Protein AF-A0A1Y3ARY7-F1 (afdb_monomer_lite)

Radius of gyration: 21.36 Å; chains: 1; bounding box: 44×40×54 Å

Secondary structure (DSSP, 8-state):
-B---S-EEEEEE--SSS-EEEEEETTEE-B-TTSPBPEES-HHHHHHHHHHHHT--SB--GGG-HHHHHHHHHHH-TT---HHHHHHHHHHHHTT-GGGB---SSHHHHHHHHHHHHHHHHHHHHHHT-----B-SSSPP---HHHHHHHHHHHHTS-HHHHHHH-

Foldseek 3Di:
DFDPADAKDWDWDPPDVAIKIFIDGHHHTDAAPVGHGQIDRDDVLSVVQRVQSNPDDGDDDVVSRVSSVLSSCLVVVPVPDDLLNLLVVVLVCLLVPPLQEAAPPPVVRRVVSCVPSVVVQVVLCVVLVAHRHRDPDPDRDDGDVVSSVSSSVVSVVDDSSVSSVVD

Structure (mmCIF, N/CA/C/O backbone):
data_AF-A0A1Y3ARY7-F1
#
_entry.id   AF-A0A1Y3ARY7-F1
#
loop_
_atom_site.group_PDB
_atom_site.id
_atom_site.type_symbol
_atom_site.label_atom_id
_atom_site.label_alt_id
_atom_site.label_comp_id
_atom_site.label_asym_id
_atom_site.label_entity_id
_atom_site.label_seq_id
_atom_site.pdbx_PDB_ins_code
_atom_site.Cartn_x
_atom_site.Cartn_y
_atom_site.Cartn_z
_atom_site.occupancy
_atom_site.B_iso_or_equiv
_atom_site.auth_seq_id
_atom_site.auth_comp_id
_atom_site.auth_asym_id
_atom_site.auth_atom_id
_atom_site.pdbx_PDB_model_num
ATOM 1 N N . ILE A 1 1 ? -9.805 -14.330 18.937 1.00 86.44 1 ILE A N 1
ATOM 2 C CA . ILE A 1 1 ? -10.349 -13.718 20.185 1.00 86.44 1 ILE A CA 1
ATOM 3 C C . ILE A 1 1 ? -11.870 -13.652 20.054 1.00 86.44 1 ILE A C 1
ATOM 5 O O . ILE A 1 1 ? -12.322 -13.460 18.935 1.00 86.44 1 ILE A O 1
ATOM 9 N N . LYS A 1 2 ? -12.670 -13.865 21.110 1.00 92.88 2 LYS A N 1
ATOM 10 C CA . LYS A 1 2 ? -14.142 -13.724 21.013 1.00 92.88 2 LYS A CA 1
ATOM 11 C C . LYS A 1 2 ? -14.514 -12.245 20.812 1.00 92.88 2 LYS A C 1
ATOM 13 O O . LYS A 1 2 ? -13.881 -11.399 21.442 1.00 92.88 2 LYS A O 1
ATOM 18 N N . ARG A 1 3 ? -15.501 -11.923 19.963 1.00 92.94 3 ARG A N 1
ATOM 19 C CA . ARG A 1 3 ? -16.000 -10.538 19.830 1.00 92.94 3 ARG A CA 1
ATOM 20 C C . ARG A 1 3 ? -16.492 -10.063 21.200 1.00 92.94 3 ARG A C 1
ATOM 22 O O . ARG A 1 3 ? -17.288 -10.740 21.849 1.00 92.94 3 ARG A O 1
ATOM 29 N N . PHE A 1 4 ? -15.956 -8.934 21.653 1.00 93.31 4 PHE A N 1
ATOM 30 C CA . PHE A 1 4 ? -16.192 -8.377 22.992 1.00 93.31 4 PHE A CA 1
ATOM 31 C C . PHE A 1 4 ? -16.907 -7.019 22.960 1.00 93.31 4 PHE A C 1
ATOM 33 O O . PHE A 1 4 ? -17.086 -6.409 24.010 1.00 93.31 4 PHE A O 1
ATOM 40 N N . TYR A 1 5 ? -17.290 -6.552 21.771 1.00 93.94 5 TYR A N 1
ATOM 41 C CA . TYR A 1 5 ? -17.944 -5.269 21.533 1.00 93.94 5 TYR A CA 1
ATOM 42 C C . TYR A 1 5 ? -19.241 -5.456 20.744 1.00 93.94 5 TYR A C 1
ATOM 44 O O . TYR A 1 5 ? -19.367 -6.415 19.974 1.00 93.94 5 TYR A O 1
ATOM 52 N N . LYS A 1 6 ? -20.192 -4.533 20.912 1.00 91.69 6 LYS A N 1
ATOM 53 C CA . LYS A 1 6 ? -21.436 -4.509 20.127 1.00 91.69 6 LYS A CA 1
ATOM 54 C C . LYS A 1 6 ? -21.359 -3.493 18.998 1.00 91.69 6 LYS A C 1
ATOM 56 O O . LYS A 1 6 ? -21.529 -3.880 17.850 1.00 91.69 6 LYS A O 1
ATOM 61 N N . ASN A 1 7 ? -21.041 -2.247 19.323 1.00 93.31 7 ASN A N 1
ATOM 62 C CA . ASN A 1 7 ? -21.039 -1.127 18.392 1.00 93.31 7 ASN A CA 1
ATOM 63 C C . ASN A 1 7 ? -19.613 -0.714 18.025 1.00 93.31 7 ASN A C 1
ATOM 65 O O . ASN A 1 7 ? -18.708 -0.756 18.862 1.00 93.31 7 ASN A O 1
ATOM 69 N N . VAL A 1 8 ? -19.437 -0.259 16.788 1.00 96.12 8 VAL A N 1
ATOM 70 C CA . VAL A 1 8 ? -18.185 0.300 16.277 1.00 96.12 8 VAL A CA 1
ATOM 71 C C . VAL A 1 8 ? -18.498 1.676 15.703 1.00 96.12 8 VAL A C 1
ATOM 73 O O . VAL A 1 8 ? -19.380 1.797 14.861 1.00 96.12 8 VAL A O 1
ATOM 76 N N . ASN A 1 9 ? -17.815 2.713 16.180 1.00 94.50 9 ASN A N 1
ATOM 77 C CA . ASN A 1 9 ? -18.065 4.100 15.788 1.00 94.50 9 ASN A CA 1
ATOM 78 C C . ASN A 1 9 ? -16.762 4.828 15.455 1.00 94.50 9 ASN A C 1
ATOM 80 O O . ASN A 1 9 ? -15.682 4.415 15.882 1.00 94.50 9 ASN A O 1
ATOM 84 N N . ILE A 1 10 ? -16.891 5.946 14.744 1.00 95.31 10 ILE A N 1
ATOM 85 C CA . ILE A 1 10 ? -15.798 6.872 14.444 1.00 95.31 10 ILE A CA 1
ATOM 86 C C . ILE A 1 10 ? -15.967 8.108 15.318 1.00 95.31 10 ILE A C 1
ATOM 88 O O . ILE A 1 10 ? -17.073 8.631 15.451 1.00 95.31 10 ILE A O 1
ATOM 92 N N . VAL A 1 11 ? -14.870 8.595 15.886 1.00 94.12 11 VAL A N 1
ATOM 93 C CA . VAL A 1 11 ? -14.813 9.922 16.497 1.00 94.12 11 VAL A CA 1
ATOM 94 C C . VAL A 1 11 ? -13.754 10.741 15.78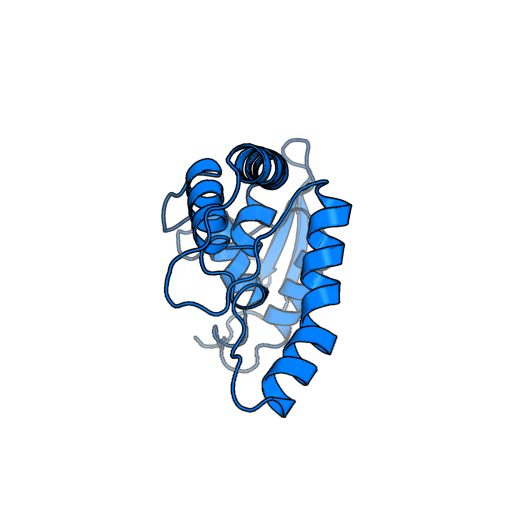8 1.00 94.12 11 VAL A C 1
ATOM 96 O O . VAL A 1 11 ? -12.593 10.343 15.716 1.00 94.12 11 VAL A O 1
ATOM 99 N N . LYS A 1 12 ? -14.172 11.892 15.262 1.00 92.12 12 LYS A N 1
ATOM 100 C CA . LYS A 1 12 ? -13.269 12.895 14.709 1.00 92.12 12 LYS A CA 1
ATOM 101 C C . LYS A 1 12 ? -12.700 13.730 15.855 1.00 92.12 12 LYS A C 1
ATOM 103 O O . LYS A 1 12 ? -13.459 14.330 16.612 1.00 92.12 12 LYS A O 1
ATOM 108 N N . ASN A 1 13 ? -11.380 13.766 15.960 1.00 86.62 13 ASN A N 1
ATOM 109 C CA . ASN A 1 13 ? -10.628 14.650 16.835 1.00 86.62 13 ASN A CA 1
ATOM 110 C C . ASN A 1 13 ? -9.802 15.595 15.964 1.00 86.62 13 ASN A C 1
ATOM 112 O O . ASN A 1 13 ? -8.960 15.157 15.184 1.00 86.62 13 ASN A O 1
ATOM 116 N N . ASP A 1 14 ? -10.022 16.892 16.139 1.00 76.62 14 ASP A N 1
ATOM 117 C CA . ASP A 1 14 ? -9.273 17.950 15.455 1.00 76.62 14 ASP A CA 1
ATOM 118 C C . ASP A 1 14 ? -8.091 18.411 16.329 1.00 76.62 14 ASP A C 1
ATOM 120 O O . ASP A 1 14 ? -7.910 19.597 16.596 1.00 76.62 14 ASP A O 1
ATOM 124 N N . CYS A 1 15 ? -7.320 17.453 16.853 1.00 60.03 15 CYS A N 1
ATOM 125 C CA . CYS A 1 15 ? -6.097 17.736 17.604 1.00 60.03 15 CYS A CA 1
ATOM 126 C C . CYS A 1 15 ? -4.896 17.695 16.651 1.00 60.03 15 CYS A C 1
ATOM 128 O O . CYS A 1 15 ? -4.672 16.663 16.021 1.00 60.03 15 CYS A O 1
ATOM 130 N N . ASP A 1 16 ? -4.105 18.772 16.641 1.00 58.62 16 ASP A N 1
ATOM 131 C CA . ASP A 1 16 ? -2.843 18.938 15.900 1.00 58.62 16 ASP A CA 1
ATOM 132 C C . ASP A 1 16 ? -2.995 19.151 14.379 1.00 58.62 16 ASP A C 1
ATOM 134 O O . ASP A 1 16 ? -2.647 18.245 13.635 1.00 58.62 16 ASP A O 1
ATOM 138 N N . ASP A 1 17 ? -3.479 20.322 13.924 1.00 68.12 17 ASP A N 1
ATOM 139 C CA . ASP A 1 17 ? -3.512 20.849 12.526 1.00 68.12 17 ASP A CA 1
ATOM 140 C C . ASP A 1 17 ? -4.051 19.933 11.390 1.00 68.12 17 ASP A C 1
ATOM 142 O O . ASP A 1 17 ? -4.316 20.395 10.280 1.00 68.12 17 ASP A O 1
ATOM 146 N N . GLU A 1 18 ? -4.300 18.656 11.662 1.00 77.94 18 GLU A N 1
ATOM 147 C CA . GLU A 1 18 ? -4.732 17.599 10.764 1.00 77.94 18 GLU A CA 1
ATOM 148 C C . GLU A 1 18 ? -5.881 16.812 11.416 1.00 77.94 18 GLU A C 1
ATOM 150 O O . GLU A 1 18 ? -5.837 16.498 12.611 1.00 77.94 18 GLU A O 1
ATOM 155 N N . PRO A 1 19 ? -6.917 16.434 10.650 1.00 84.69 19 PRO A N 1
ATOM 156 C CA . PRO A 1 19 ? -8.029 15.665 11.188 1.00 84.69 19 PRO A CA 1
ATOM 157 C C . PRO A 1 19 ? -7.578 14.248 11.566 1.00 84.69 19 PRO A C 1
ATOM 159 O O . PRO A 1 19 ? -6.985 13.529 10.758 1.00 84.69 19 PRO A O 1
ATOM 162 N N . ARG A 1 20 ? -7.920 13.804 12.780 1.00 90.94 20 ARG A N 1
ATOM 163 C CA . ARG A 1 20 ? -7.717 12.419 13.226 1.00 90.94 20 ARG A CA 1
ATOM 164 C C . ARG A 1 20 ? -9.054 11.732 13.456 1.00 90.94 20 ARG A C 1
ATOM 166 O O . ARG A 1 20 ? -9.889 12.208 14.217 1.00 90.94 20 ARG A O 1
ATOM 173 N N . PHE A 1 21 ? -9.238 10.574 12.840 1.00 94.31 21 PHE A N 1
ATOM 174 C CA . PHE A 1 21 ? -10.415 9.731 13.014 1.00 94.31 21 PHE A CA 1
ATOM 175 C C . PHE A 1 21 ? -10.038 8.518 13.853 1.00 94.31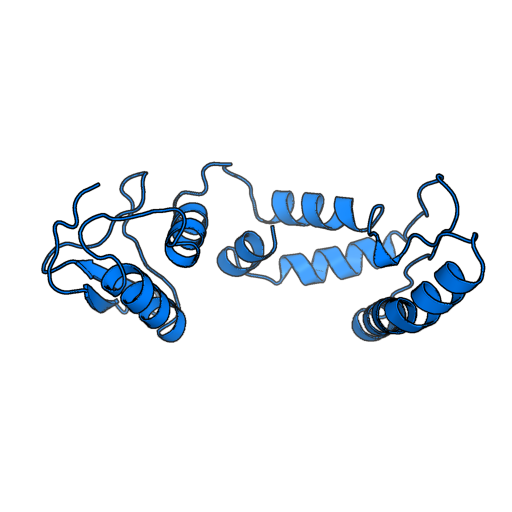 21 PHE A C 1
ATOM 177 O O . PHE A 1 21 ? -9.284 7.651 13.411 1.00 94.31 21 PHE A O 1
ATOM 184 N N . GLU A 1 22 ? -10.542 8.467 15.079 1.00 95.00 22 GLU A N 1
ATOM 185 C CA . GLU A 1 22 ? -10.328 7.361 16.006 1.00 95.00 22 GLU A CA 1
ATOM 186 C C . GLU A 1 22 ? -11.482 6.363 15.937 1.00 95.00 22 GLU A C 1
ATOM 188 O O . GLU A 1 22 ? -12.648 6.744 15.802 1.00 95.00 22 GLU A O 1
ATOM 193 N N . ILE A 1 23 ? -11.163 5.077 16.088 1.00 95.69 23 ILE A N 1
ATOM 194 C CA . ILE A 1 23 ? -12.165 4.008 16.122 1.00 95.69 23 ILE A CA 1
ATOM 195 C C . ILE A 1 23 ? -12.518 3.688 17.573 1.00 95.69 23 ILE A C 1
ATOM 197 O O . ILE A 1 23 ? -11.642 3.431 18.404 1.00 95.69 23 ILE A O 1
ATOM 201 N N . ILE A 1 24 ? -13.813 3.676 17.884 1.00 96.06 24 ILE A N 1
ATOM 202 C CA . ILE A 1 24 ? -14.342 3.354 19.209 1.00 96.06 24 ILE A CA 1
ATOM 203 C C . ILE A 1 24 ? -15.143 2.059 19.141 1.00 96.06 24 ILE A C 1
ATOM 205 O O . ILE A 1 24 ? -16.119 1.955 18.401 1.00 96.06 24 ILE A O 1
ATOM 209 N N . LEU A 1 25 ? -14.756 1.095 19.974 1.00 95.56 25 LEU A N 1
ATOM 210 C CA . LEU A 1 25 ? -15.498 -0.136 20.225 1.00 95.56 25 LEU A CA 1
ATOM 211 C C . LEU A 1 25 ? -16.337 0.055 21.492 1.00 95.56 25 LEU A C 1
ATOM 213 O O . LEU A 1 25 ? -15.800 0.155 22.600 1.00 95.56 25 LEU A O 1
ATOM 217 N N . ASP A 1 26 ? -17.655 0.142 21.328 1.00 93.56 26 ASP A N 1
ATOM 218 C CA . ASP A 1 26 ? -18.631 0.576 22.333 1.00 93.56 26 ASP A CA 1
ATOM 219 C C . ASP A 1 26 ? -18.285 1.933 22.969 1.00 93.56 26 ASP A C 1
ATOM 221 O O . ASP A 1 26 ? -18.745 2.977 22.517 1.00 93.56 26 ASP A O 1
ATOM 225 N N . LYS A 1 27 ? -17.479 1.922 24.036 1.00 90.12 27 LYS A N 1
ATOM 226 C CA . LYS A 1 27 ? -17.032 3.113 24.781 1.00 90.12 27 LYS A CA 1
ATOM 227 C C . LYS A 1 27 ? -15.510 3.180 24.935 1.00 90.12 27 LYS A C 1
ATOM 229 O O . LYS A 1 27 ? -15.004 4.000 25.696 1.00 90.12 27 LYS A O 1
ATOM 234 N N . ARG A 1 28 ? -14.768 2.279 24.284 1.00 93.12 28 ARG A N 1
ATOM 235 C CA . ARG A 1 28 ? -13.313 2.150 24.420 1.00 93.12 28 ARG A CA 1
ATOM 236 C C . ARG A 1 28 ? -12.634 2.486 23.101 1.00 93.12 28 ARG A C 1
ATOM 238 O O . ARG A 1 28 ? -13.004 1.941 22.066 1.00 93.12 28 ARG A O 1
ATOM 245 N N . LYS A 1 29 ? -11.613 3.343 23.158 1.00 94.44 29 LYS A N 1
ATOM 246 C CA . LYS A 1 29 ? -10.741 3.614 22.010 1.00 94.44 29 LYS A CA 1
ATOM 247 C C . LYS A 1 29 ? -10.032 2.327 21.593 1.00 94.44 29 LYS A C 1
ATOM 249 O O . LYS A 1 29 ? -9.489 1.621 22.450 1.00 94.44 29 LYS A O 1
ATOM 254 N N . LEU A 1 30 ? -10.039 2.038 20.297 1.00 95.19 30 LEU A N 1
ATOM 255 C CA . LEU A 1 30 ? -9.235 0.971 19.729 1.00 95.19 30 LEU A CA 1
ATOM 256 C C . LEU A 1 30 ? -7.751 1.314 19.908 1.00 95.19 30 LEU A C 1
ATOM 258 O O . LEU A 1 30 ? -7.337 2.470 19.786 1.00 95.19 30 LEU A O 1
ATOM 262 N N . LYS A 1 31 ? -6.957 0.296 20.230 1.00 95.62 31 LYS A N 1
ATOM 263 C CA . LYS A 1 31 ? -5.514 0.421 20.400 1.00 95.62 31 LYS A CA 1
ATOM 264 C C . LYS A 1 31 ? -4.786 -0.534 19.476 1.00 95.62 31 LYS A C 1
ATOM 266 O O . LYS A 1 31 ? -5.287 -1.620 19.183 1.00 95.62 31 LYS A O 1
ATOM 271 N N . THR A 1 32 ? -3.597 -0.126 19.070 1.00 95.31 32 THR A N 1
ATOM 272 C CA . THR A 1 32 ? -2.661 -0.973 18.338 1.00 95.31 32 THR A CA 1
ATOM 273 C C . THR A 1 32 ? -2.050 -2.039 19.262 1.00 95.31 32 THR A C 1
ATOM 275 O O . THR A 1 32 ? -2.154 -1.922 20.490 1.00 95.31 32 THR A O 1
ATOM 278 N N . PRO A 1 33 ? -1.382 -3.076 18.722 1.00 93.31 33 PRO A N 1
ATOM 279 C CA . PRO A 1 33 ? -0.674 -4.072 19.526 1.00 93.31 33 PRO A CA 1
ATOM 280 C C . PRO A 1 33 ? 0.351 -3.493 20.515 1.00 93.31 33 PRO A C 1
ATOM 282 O O . PRO A 1 33 ? 0.480 -4.030 21.614 1.00 93.31 33 PRO A O 1
ATOM 285 N N . LYS A 1 34 ? 1.041 -2.387 20.185 1.00 94.00 34 LYS A N 1
ATOM 286 C CA . LYS A 1 34 ? 1.939 -1.686 21.130 1.00 94.00 34 LYS A CA 1
ATOM 287 C C . LYS A 1 34 ? 1.215 -0.765 22.123 1.00 94.00 34 LYS A C 1
ATOM 289 O O . LYS A 1 34 ? 1.859 -0.147 22.965 1.00 94.00 34 LYS A O 1
ATOM 294 N N . GLY A 1 35 ? -0.112 -0.676 22.059 1.00 93.50 35 GLY A N 1
ATOM 295 C CA . GLY A 1 35 ? -0.930 0.104 22.988 1.00 93.50 35 GLY A CA 1
ATOM 296 C C . GLY A 1 35 ? -1.130 1.571 22.602 1.00 93.50 35 GLY A C 1
ATOM 297 O O . GLY A 1 35 ? -1.716 2.316 23.397 1.00 93.50 35 GLY A O 1
ATOM 298 N N . ASN A 1 36 ? -0.699 1.973 21.403 1.00 94.38 36 ASN A N 1
ATOM 299 C CA . ASN A 1 36 ? -0.944 3.308 20.860 1.00 94.38 36 ASN A CA 1
ATOM 300 C C . ASN A 1 36 ? -2.424 3.477 20.496 1.00 94.38 36 ASN A C 1
ATOM 302 O O . ASN A 1 36 ? -3.137 2.497 20.269 1.00 94.38 36 ASN A O 1
ATOM 306 N N . ILE A 1 37 ? -2.901 4.721 20.447 1.00 94.25 37 ILE A N 1
ATOM 307 C CA . ILE A 1 37 ? -4.264 5.016 19.991 1.00 94.25 37 ILE A CA 1
ATOM 308 C C . ILE A 1 37 ? -4.350 4.702 18.497 1.00 94.25 37 ILE A C 1
ATOM 310 O O . ILE A 1 37 ? -3.511 5.154 17.722 1.00 94.25 37 ILE A O 1
ATOM 314 N N . PHE A 1 38 ? -5.361 3.930 18.100 1.00 95.56 38 PHE A N 1
ATOM 315 C CA . PHE A 1 38 ? -5.624 3.639 16.698 1.00 95.56 38 PHE A CA 1
ATOM 316 C C . PHE A 1 38 ? -6.390 4.804 16.062 1.00 95.56 38 PHE A C 1
ATOM 318 O O . PHE A 1 38 ? -7.523 5.096 16.458 1.00 95.56 38 PHE A O 1
ATOM 325 N N . PHE A 1 39 ? -5.787 5.448 15.064 1.00 94.25 39 PHE A N 1
ATOM 326 C CA . PHE A 1 39 ? -6.393 6.549 14.319 1.00 94.25 39 PHE A CA 1
ATOM 327 C C . PHE A 1 39 ? -6.025 6.481 12.836 1.00 94.25 39 PHE A C 1
ATOM 329 O O . PHE A 1 39 ? -5.078 5.795 12.464 1.00 94.25 39 PHE A O 1
ATOM 336 N N . VAL A 1 40 ? -6.753 7.212 11.997 1.00 93.62 40 VAL A N 1
ATOM 337 C CA . VAL A 1 40 ? -6.409 7.456 10.589 1.00 93.62 40 VAL A CA 1
ATOM 338 C C . VAL A 1 40 ? -6.661 8.920 10.226 1.00 93.62 40 VAL A C 1
ATOM 340 O O . VAL A 1 40 ? -7.409 9.608 10.916 1.00 93.62 40 VAL A O 1
ATOM 343 N N . GLN A 1 41 ? -6.039 9.405 9.149 1.00 89.94 41 GLN A N 1
ATOM 344 C CA . GLN A 1 41 ? -6.132 10.810 8.712 1.00 89.94 41 GLN A CA 1
ATOM 345 C C . GLN A 1 41 ? -7.322 11.102 7.781 1.00 89.94 41 GLN A C 1
ATOM 347 O O . GLN A 1 41 ? -7.573 12.256 7.446 1.00 89.94 41 GLN A O 1
ATOM 352 N N . ASN A 1 42 ? -8.059 10.079 7.330 1.00 89.12 42 ASN A N 1
ATOM 353 C CA . ASN A 1 42 ? -9.201 10.274 6.438 1.00 89.12 42 ASN A CA 1
ATOM 354 C C . ASN A 1 42 ? -10.449 9.508 6.917 1.00 89.12 42 ASN A C 1
ATOM 356 O O . ASN A 1 42 ? -10.366 8.410 7.474 1.00 89.12 42 ASN A O 1
ATOM 360 N N . GLU A 1 43 ? -11.614 10.105 6.684 1.00 92.44 43 GLU A N 1
ATOM 361 C CA . GLU A 1 43 ? -12.911 9.544 7.067 1.00 92.44 43 GLU A CA 1
ATOM 362 C C . GLU A 1 43 ? -13.306 8.289 6.262 1.00 92.44 43 GLU A C 1
ATOM 364 O O . GLU A 1 43 ? -13.810 7.336 6.868 1.00 92.44 43 GLU A O 1
ATOM 369 N N . PRO A 1 44 ? -13.065 8.204 4.933 1.00 94.06 44 PRO A N 1
ATOM 370 C CA . PRO A 1 44 ? -13.410 7.002 4.169 1.00 94.06 44 PRO A CA 1
ATOM 371 C C . PRO A 1 44 ? -12.698 5.733 4.661 1.00 94.06 44 PRO A C 1
ATOM 373 O O . PRO A 1 44 ? -13.317 4.682 4.802 1.00 94.06 44 PRO A O 1
ATOM 376 N N . LEU A 1 45 ? -11.408 5.823 4.981 1.00 93.19 45 LEU A N 1
ATOM 377 C CA . LEU A 1 45 ? -10.596 4.745 5.544 1.00 93.19 45 LEU A CA 1
ATOM 378 C C . LEU A 1 45 ? -11.085 4.378 6.938 1.00 93.19 45 LEU A C 1
ATOM 380 O O . LEU A 1 45 ? -11.212 3.191 7.229 1.00 93.19 45 LEU A O 1
ATOM 384 N N . ALA A 1 46 ? -11.422 5.367 7.772 1.00 95.19 46 ALA A N 1
ATOM 385 C CA . ALA A 1 46 ? -12.033 5.103 9.072 1.00 95.19 46 ALA A CA 1
ATOM 386 C C . ALA A 1 46 ? -13.342 4.315 8.913 1.00 95.19 46 ALA A C 1
ATOM 388 O O . ALA A 1 46 ? -13.549 3.327 9.611 1.00 95.19 46 ALA A O 1
ATOM 389 N N . SER A 1 47 ? -14.178 4.688 7.942 1.00 95.44 47 SER A N 1
ATOM 390 C CA . SER A 1 47 ? -15.443 4.007 7.635 1.00 95.44 47 SER A CA 1
ATOM 391 C C . SER A 1 47 ? -15.236 2.573 7.152 1.00 95.44 47 SER A C 1
ATOM 393 O O . SER A 1 47 ? -15.932 1.664 7.605 1.00 95.44 47 SER A O 1
ATOM 395 N N . MET A 1 48 ? -14.240 2.337 6.295 1.00 95.88 48 MET A N 1
ATOM 396 C CA . MET A 1 48 ? -13.879 0.983 5.868 1.00 95.88 48 MET A CA 1
ATOM 397 C C . MET A 1 48 ? -13.375 0.130 7.037 1.00 95.88 48 MET A C 1
ATOM 399 O O . MET A 1 48 ? -13.741 -1.038 7.146 1.00 95.88 48 MET A O 1
ATOM 403 N N . ILE A 1 49 ? -12.591 0.710 7.949 1.00 96.31 49 ILE A N 1
ATOM 404 C CA . ILE A 1 49 ? -12.127 0.015 9.156 1.00 96.31 49 ILE A CA 1
ATOM 405 C C . ILE A 1 49 ? -13.305 -0.283 10.089 1.00 96.31 49 ILE A C 1
ATOM 407 O O . ILE A 1 49 ? -13.399 -1.389 10.611 1.00 96.31 49 ILE A O 1
ATOM 411 N N . VAL A 1 50 ? -14.250 0.644 10.267 1.00 96.31 50 VAL A N 1
ATOM 412 C CA . VAL A 1 50 ? -15.480 0.368 11.026 1.00 96.31 50 VAL A CA 1
ATOM 413 C C . VAL A 1 50 ? -16.235 -0.817 10.437 1.00 96.31 50 VAL A C 1
ATOM 415 O O . VAL A 1 50 ? -16.600 -1.720 11.187 1.00 96.31 50 VAL A O 1
ATOM 418 N N . ALA A 1 51 ? -16.414 -0.859 9.115 1.00 95.50 51 ALA A N 1
ATOM 419 C CA . ALA A 1 51 ? -17.068 -1.980 8.445 1.00 95.50 51 ALA A CA 1
ATOM 420 C C . ALA A 1 51 ? -16.300 -3.301 8.646 1.00 95.50 51 ALA A C 1
ATOM 422 O O . ALA A 1 51 ? -16.900 -4.346 8.898 1.00 95.50 51 ALA A O 1
ATOM 423 N N . GLU A 1 52 ? -14.967 -3.257 8.598 1.00 96.00 52 GLU A N 1
ATOM 424 C CA . GLU A 1 52 ? -14.096 -4.408 8.842 1.00 96.00 52 GLU A CA 1
ATOM 425 C C . GLU A 1 52 ? -14.268 -4.969 10.266 1.00 96.00 52 GLU A C 1
ATOM 427 O O . GLU A 1 52 ? -14.404 -6.185 10.443 1.00 96.00 52 GLU A O 1
ATOM 432 N N . TRP A 1 53 ? -14.339 -4.097 11.276 1.00 95.81 53 TRP A N 1
ATOM 433 C CA . TRP A 1 53 ? -14.619 -4.482 12.662 1.00 95.81 53 TRP A CA 1
ATOM 434 C C . TRP A 1 53 ? -16.065 -4.957 12.852 1.00 95.81 53 TRP A C 1
ATOM 436 O O . TRP A 1 53 ? -16.290 -5.963 13.522 1.00 95.81 53 TRP A O 1
ATOM 446 N N . ASP A 1 54 ? -17.053 -4.306 12.242 1.00 94.75 54 ASP A N 1
ATOM 447 C CA . ASP A 1 54 ? -18.451 -4.716 12.398 1.00 94.75 54 ASP A CA 1
ATOM 448 C C . ASP A 1 54 ? -18.758 -6.065 11.723 1.00 94.75 54 ASP A C 1
ATOM 450 O O . ASP A 1 54 ? -19.558 -6.854 12.231 1.00 94.75 54 ASP A O 1
ATOM 454 N N . SER A 1 55 ? -18.033 -6.395 10.647 1.00 95.00 55 SER A N 1
ATOM 455 C CA . SER A 1 55 ? -18.142 -7.681 9.945 1.00 95.00 55 SER A CA 1
ATOM 456 C C . SER A 1 55 ? -17.712 -8.900 10.780 1.00 95.00 55 SER A C 1
ATOM 458 O O . SER A 1 55 ? -18.055 -10.040 10.444 1.00 95.00 55 SER A O 1
ATOM 460 N N . GLN A 1 56 ? -16.978 -8.694 11.882 1.00 94.12 56 GLN A N 1
ATOM 461 C CA . GLN A 1 56 ? -16.522 -9.779 12.750 1.00 94.12 56 GLN A CA 1
ATOM 462 C C . GLN A 1 56 ? -17.709 -10.381 13.505 1.00 94.12 56 GLN A C 1
ATOM 464 O O . GLN A 1 56 ? -18.400 -9.684 14.233 1.00 94.12 56 GLN A O 1
ATOM 469 N N . LYS A 1 57 ? -17.954 -11.688 13.390 1.00 91.38 57 LYS A N 1
ATOM 470 C CA . LYS A 1 57 ? -19.099 -12.340 14.056 1.00 91.38 57 LYS A CA 1
ATOM 471 C C . LYS A 1 57 ? -18.741 -12.767 15.484 1.00 91.38 57 LYS A C 1
ATOM 473 O O . LYS A 1 57 ? -18.454 -11.937 16.340 1.00 91.38 57 LYS A O 1
ATOM 478 N N . ASP A 1 58 ? -18.701 -14.069 15.755 1.00 90.88 58 ASP A N 1
ATOM 479 C CA . ASP A 1 58 ? -18.436 -14.597 17.100 1.00 90.88 58 ASP A CA 1
ATOM 480 C C . ASP A 1 58 ? -16.985 -14.405 17.548 1.00 90.88 58 ASP A C 1
ATOM 482 O O . ASP A 1 58 ? -16.677 -14.320 18.743 1.00 90.88 58 ASP A O 1
ATOM 486 N N . LYS A 1 59 ? -16.066 -14.359 16.582 1.00 94.12 59 LYS A N 1
ATOM 487 C CA . LYS A 1 59 ? -14.630 -14.233 16.804 1.00 94.12 59 LYS A CA 1
ATOM 488 C C . LYS A 1 59 ? -14.066 -13.134 15.916 1.00 94.12 59 LYS A C 1
ATOM 490 O O . LYS A 1 59 ? -14.452 -13.001 14.763 1.00 94.12 59 LYS A O 1
ATOM 495 N N . ILE A 1 60 ? -13.110 -12.405 16.475 1.00 93.31 60 ILE A N 1
ATOM 496 C CA . ILE A 1 60 ? -12.220 -11.503 15.753 1.00 93.31 60 ILE A CA 1
ATOM 497 C C . ILE A 1 60 ? -11.187 -12.376 15.042 1.00 93.31 60 ILE A C 1
ATOM 499 O O . ILE A 1 60 ? -10.456 -13.124 15.714 1.00 93.31 60 ILE A O 1
ATOM 503 N N . ILE A 1 61 ? -11.168 -12.290 13.713 1.00 93.75 61 ILE A N 1
ATOM 504 C CA . ILE A 1 61 ? -10.306 -13.054 12.811 1.00 93.75 61 ILE A CA 1
ATOM 505 C C . ILE A 1 61 ? -9.353 -12.067 12.116 1.00 93.75 61 ILE A C 1
ATOM 507 O O . ILE A 1 61 ? -9.733 -11.460 11.118 1.00 93.75 61 ILE A O 1
ATOM 511 N N . PRO A 1 62 ? -8.109 -11.904 12.609 1.00 90.75 62 PRO A N 1
ATOM 512 C CA . PRO A 1 62 ? -7.176 -10.906 12.078 1.00 90.75 62 PRO A CA 1
ATOM 513 C C . PRO A 1 62 ? -6.851 -11.062 10.588 1.00 90.75 62 PRO A C 1
ATOM 515 O O . PRO A 1 62 ? -6.575 -10.073 9.921 1.00 90.75 62 PRO A O 1
ATOM 518 N N . THR A 1 63 ? -6.918 -12.282 10.045 1.00 91.62 63 THR A N 1
ATOM 519 C CA . THR A 1 63 ? -6.674 -12.537 8.615 1.00 91.62 63 THR A CA 1
ATOM 520 C C . THR A 1 63 ? -7.716 -11.897 7.705 1.00 91.62 63 THR A C 1
ATOM 522 O O . THR A 1 63 ? -7.439 -11.725 6.530 1.00 91.62 63 THR A O 1
ATOM 525 N N . ASN A 1 64 ? -8.884 -11.531 8.238 1.00 92.38 64 ASN A N 1
ATOM 526 C CA . ASN A 1 64 ? -9.936 -10.829 7.504 1.00 92.38 64 ASN A CA 1
ATOM 527 C C . ASN A 1 64 ? -9.909 -9.320 7.790 1.00 92.38 64 ASN A C 1
ATOM 529 O O . ASN A 1 64 ? -10.871 -8.628 7.471 1.00 92.38 64 ASN A O 1
ATOM 533 N N . MET A 1 65 ? -8.859 -8.832 8.461 1.00 94.44 65 MET A N 1
ATOM 534 C CA . MET A 1 65 ? -8.747 -7.456 8.939 1.00 94.44 65 MET A CA 1
ATOM 535 C C . MET A 1 65 ? -7.504 -6.757 8.373 1.00 94.44 65 MET A C 1
ATOM 537 O O . MET A 1 65 ? -6.628 -6.296 9.113 1.00 94.44 65 MET A O 1
ATOM 541 N N . HIS A 1 66 ? -7.390 -6.742 7.046 1.00 93.50 66 HIS A N 1
ATOM 542 C CA . HIS A 1 66 ? -6.226 -6.221 6.337 1.00 93.50 66 HIS A CA 1
ATOM 543 C C . HIS A 1 66 ? -6.002 -4.725 6.577 1.00 93.50 66 HIS A C 1
ATOM 545 O O . HIS A 1 66 ? -4.858 -4.323 6.792 1.00 93.50 66 HIS A O 1
ATOM 551 N N . LEU A 1 67 ? -7.061 -3.909 6.603 1.00 94.25 67 LEU A N 1
ATOM 552 C CA . LEU A 1 67 ? -6.927 -2.463 6.804 1.00 94.25 67 LEU A CA 1
ATOM 553 C C . LEU A 1 67 ? -6.461 -2.160 8.227 1.00 94.25 67 LEU A C 1
ATOM 555 O O . LEU A 1 67 ? -5.512 -1.403 8.426 1.00 94.25 67 LEU A O 1
ATOM 559 N N . THR A 1 68 ? -7.061 -2.818 9.218 1.00 95.06 68 THR A N 1
ATOM 560 C CA . THR A 1 68 ? -6.628 -2.727 10.616 1.00 95.06 68 THR A CA 1
ATOM 561 C C . THR A 1 68 ? -5.174 -3.169 10.774 1.00 95.06 68 THR A C 1
ATOM 563 O O . THR A 1 68 ? -4.400 -2.502 11.462 1.00 95.06 68 THR A O 1
ATOM 566 N N . SER A 1 69 ? -4.772 -4.270 10.131 1.00 93.44 69 SER A N 1
ATOM 567 C CA . SER A 1 69 ? -3.389 -4.753 10.178 1.00 93.44 69 SER A CA 1
ATOM 568 C C . SER A 1 69 ? -2.410 -3.753 9.559 1.00 93.44 69 SER A C 1
ATOM 570 O O . SER A 1 69 ? -1.353 -3.503 10.138 1.00 93.44 69 SER A O 1
ATOM 572 N N . LEU A 1 70 ? -2.761 -3.149 8.420 1.00 92.25 70 LEU A N 1
ATOM 573 C CA . LEU A 1 70 ? -1.940 -2.133 7.765 1.00 92.25 70 LEU A CA 1
ATOM 574 C C . LEU A 1 70 ? -1.757 -0.916 8.680 1.00 92.25 70 LEU A C 1
ATOM 576 O O . LEU A 1 70 ? -0.629 -0.525 8.967 1.00 92.25 70 LEU A O 1
ATOM 580 N N . VAL A 1 71 ? -2.852 -0.364 9.211 1.00 93.69 71 VAL A N 1
ATOM 581 C CA . VAL A 1 71 ? -2.815 0.816 10.090 1.00 93.69 71 VAL A CA 1
ATOM 582 C C . VAL A 1 71 ? -2.030 0.543 11.373 1.00 93.69 71 VAL A C 1
ATOM 584 O O . VAL A 1 71 ? -1.243 1.388 11.796 1.00 93.69 71 VAL A O 1
ATOM 587 N N . ASN A 1 72 ? -2.157 -0.653 11.958 1.00 93.81 72 ASN A N 1
ATOM 588 C CA . ASN A 1 72 ? -1.325 -1.057 13.093 1.00 93.81 72 ASN A CA 1
ATOM 589 C C . ASN A 1 72 ? 0.169 -0.970 12.752 1.00 93.81 72 ASN A C 1
ATOM 591 O O . ASN A 1 72 ? 0.936 -0.394 13.519 1.00 93.81 72 ASN A O 1
ATOM 595 N N . THR A 1 73 ? 0.585 -1.479 11.590 1.00 91.62 73 THR A N 1
ATOM 596 C CA . THR A 1 73 ? 1.977 -1.388 11.118 1.00 91.62 73 THR A CA 1
ATOM 597 C C . THR A 1 73 ? 2.404 0.060 10.865 1.00 91.62 73 THR A C 1
ATOM 599 O O . THR A 1 73 ? 3.552 0.434 11.151 1.00 91.62 73 THR A O 1
ATOM 602 N N . VAL A 1 74 ? 1.491 0.908 10.374 1.00 91.38 74 VAL A N 1
ATOM 603 C CA . VAL A 1 74 ? 1.758 2.339 10.190 1.00 91.38 74 VAL A CA 1
ATOM 604 C C . VAL A 1 74 ? 2.046 3.033 11.514 1.00 91.38 74 VAL A C 1
ATOM 606 O O . VAL A 1 74 ? 3.101 3.656 11.641 1.00 91.38 74 VAL A O 1
ATOM 609 N N . ILE A 1 75 ? 1.181 2.859 12.505 1.00 91.88 75 ILE A N 1
ATOM 610 C CA . ILE A 1 75 ? 1.298 3.535 13.799 1.00 91.88 75 ILE A CA 1
ATOM 611 C C . ILE A 1 75 ? 2.454 2.956 14.625 1.00 91.88 75 ILE A C 1
ATOM 613 O O . ILE A 1 75 ? 3.286 3.699 15.137 1.00 91.88 75 ILE A O 1
ATOM 617 N N . ASP A 1 76 ? 2.552 1.630 14.734 1.00 93.00 76 ASP A N 1
ATOM 618 C CA . ASP A 1 76 ? 3.512 0.995 15.645 1.00 93.00 76 ASP A CA 1
ATOM 619 C C . ASP A 1 76 ? 4.937 0.936 15.095 1.00 93.00 76 ASP A C 1
ATOM 621 O O . ASP A 1 76 ? 5.871 0.696 15.869 1.00 93.00 76 ASP A O 1
ATOM 625 N N . ASN A 1 77 ? 5.102 1.106 13.777 1.00 89.75 77 ASN A N 1
ATOM 626 C CA . ASN A 1 77 ? 6.370 1.001 13.050 1.00 89.75 77 ASN A CA 1
ATOM 627 C C . ASN A 1 77 ? 7.298 -0.087 13.625 1.00 89.75 77 ASN A C 1
ATOM 629 O O . ASN A 1 77 ? 8.371 0.240 14.138 1.00 89.75 77 ASN A O 1
ATOM 633 N N . PRO A 1 78 ? 6.895 -1.371 13.626 1.00 86.75 78 PRO A N 1
ATOM 634 C CA . PRO A 1 78 ? 7.649 -2.419 14.314 1.00 86.75 78 PRO A CA 1
ATOM 635 C C . PRO A 1 78 ? 9.099 -2.523 13.826 1.00 86.75 78 PRO A C 1
ATOM 637 O O . PRO A 1 78 ? 9.986 -2.761 14.637 1.00 86.75 78 PRO A O 1
ATOM 640 N N . SER A 1 79 ? 9.336 -2.265 12.538 1.00 85.00 79 SER A N 1
ATOM 641 C CA . SER A 1 79 ? 10.660 -2.292 11.911 1.00 85.00 79 SER A CA 1
ATOM 642 C C . SER A 1 79 ? 11.511 -1.046 12.179 1.00 85.00 79 SER A C 1
ATOM 644 O O . SER A 1 79 ? 12.688 -1.048 11.840 1.00 85.00 79 SER A O 1
ATOM 646 N N . GLY A 1 80 ? 10.938 0.030 12.732 1.00 86.75 80 GLY A N 1
ATOM 647 C CA . GLY A 1 80 ? 11.664 1.275 13.015 1.00 86.75 80 GLY A CA 1
ATOM 648 C C . GLY A 1 80 ? 12.233 1.990 11.782 1.00 86.75 80 GLY A C 1
ATOM 649 O O . GLY A 1 80 ? 13.058 2.884 11.931 1.00 86.75 80 GLY A O 1
ATOM 650 N N . LEU A 1 81 ? 11.810 1.611 10.571 1.00 86.81 81 LEU A N 1
ATOM 651 C CA . LEU A 1 81 ? 12.359 2.148 9.328 1.00 86.81 81 LEU A CA 1
ATOM 652 C C . LEU A 1 81 ? 11.953 3.611 9.129 1.00 86.81 81 LEU A C 1
ATOM 654 O O . LEU A 1 81 ? 10.814 4.001 9.420 1.00 86.81 81 LEU A O 1
ATOM 658 N N . THR A 1 82 ? 12.897 4.399 8.618 1.00 89.31 82 THR A N 1
ATOM 659 C CA . THR A 1 82 ? 12.687 5.785 8.187 1.00 89.31 82 THR A CA 1
ATOM 660 C C . THR A 1 82 ? 12.128 5.826 6.767 1.00 89.31 82 THR A C 1
ATOM 662 O O . THR A 1 82 ? 12.213 4.838 6.037 1.00 89.31 82 THR A O 1
ATOM 665 N N . ILE A 1 83 ? 11.588 6.977 6.351 1.00 86.94 83 ILE A N 1
ATOM 666 C CA . ILE A 1 83 ? 11.142 7.181 4.962 1.00 86.94 83 ILE A CA 1
ATOM 667 C C . ILE A 1 83 ? 12.285 6.879 3.988 1.00 86.94 83 ILE A C 1
ATOM 669 O O . ILE A 1 83 ? 12.075 6.117 3.054 1.00 86.94 83 ILE A O 1
ATOM 673 N N . ASP A 1 84 ? 13.498 7.372 4.250 1.00 90.06 84 ASP A N 1
ATOM 674 C CA . ASP A 1 84 ? 14.660 7.084 3.399 1.00 90.06 84 ASP A CA 1
ATOM 675 C C . ASP A 1 84 ? 14.950 5.584 3.285 1.00 90.06 84 ASP A C 1
ATOM 677 O O . ASP A 1 84 ? 15.155 5.087 2.184 1.00 90.06 84 ASP A O 1
ATOM 681 N N . SER A 1 85 ? 14.849 4.839 4.391 1.00 91.00 85 SER A N 1
ATOM 682 C CA . SER A 1 85 ? 15.051 3.383 4.371 1.00 91.00 85 SER A CA 1
ATOM 683 C C . SER A 1 85 ? 14.017 2.665 3.495 1.00 91.00 85 SER A C 1
ATOM 685 O O . SER A 1 85 ? 14.346 1.700 2.807 1.00 91.00 85 SER A O 1
ATOM 687 N N . TYR A 1 86 ? 12.758 3.121 3.514 1.00 90.44 86 TYR A N 1
ATOM 688 C CA . TYR A 1 86 ? 11.720 2.589 2.628 1.00 90.44 86 TYR A CA 1
ATOM 689 C C . TYR A 1 86 ? 11.995 2.944 1.169 1.00 90.44 86 TYR A C 1
ATOM 691 O O . TYR A 1 86 ? 11.881 2.079 0.307 1.00 90.44 86 TYR A O 1
ATOM 699 N N . VAL A 1 87 ? 12.374 4.192 0.895 1.00 92.44 87 VAL A N 1
ATOM 700 C CA . VAL A 1 87 ? 12.687 4.659 -0.459 1.00 92.44 87 VAL A CA 1
ATOM 701 C C . VAL A 1 87 ? 13.840 3.855 -1.055 1.00 92.44 87 VAL A C 1
ATOM 703 O O . VAL A 1 87 ? 13.704 3.350 -2.164 1.00 92.44 87 VAL A O 1
ATOM 706 N N . ASP A 1 88 ? 14.933 3.669 -0.316 1.00 91.69 88 ASP A N 1
ATOM 707 C CA . ASP A 1 88 ? 16.087 2.903 -0.795 1.00 91.69 88 ASP A CA 1
ATOM 708 C C . ASP A 1 88 ? 15.719 1.442 -1.073 1.00 91.69 88 ASP A C 1
ATOM 710 O O . ASP A 1 88 ? 16.122 0.874 -2.090 1.00 91.69 88 ASP A O 1
ATOM 714 N N . LYS A 1 89 ? 14.874 0.846 -0.225 1.00 90.81 89 LYS A N 1
ATOM 715 C CA . LYS A 1 89 ? 14.370 -0.510 -0.452 1.00 90.81 89 LYS A CA 1
ATOM 716 C C . LYS A 1 89 ? 13.456 -0.592 -1.677 1.00 90.81 89 LYS A C 1
ATOM 718 O O . LYS A 1 89 ? 13.594 -1.530 -2.453 1.00 90.81 89 LYS A O 1
ATOM 723 N N . LEU A 1 90 ? 12.562 0.372 -1.890 1.00 91.50 90 LEU A N 1
ATOM 724 C CA . LEU A 1 90 ? 11.699 0.400 -3.076 1.00 91.50 90 LEU A CA 1
ATOM 725 C C . LEU A 1 90 ? 12.506 0.583 -4.363 1.00 91.50 90 LEU A C 1
ATOM 727 O O . LEU A 1 90 ? 12.259 -0.112 -5.343 1.00 91.50 90 LEU A O 1
ATOM 731 N N . ILE A 1 91 ? 13.511 1.459 -4.340 1.00 91.88 91 ILE A N 1
ATOM 732 C CA . ILE A 1 91 ? 14.417 1.662 -5.472 1.00 91.88 91 ILE A CA 1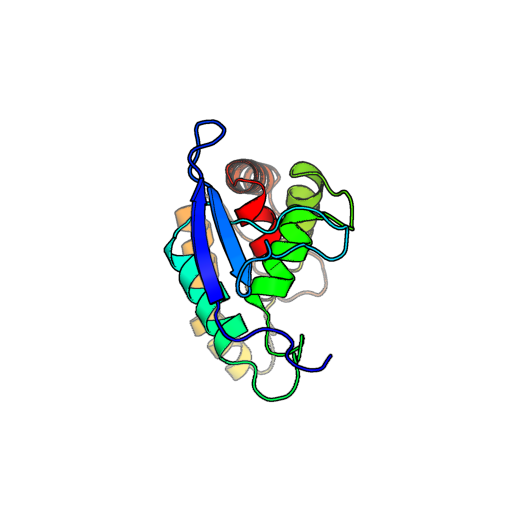
ATOM 733 C C . ILE A 1 91 ? 15.175 0.379 -5.802 1.00 91.88 91 ILE A C 1
ATOM 735 O O . ILE A 1 91 ? 15.306 0.051 -6.978 1.00 91.88 91 ILE A O 1
ATOM 739 N N . SER A 1 92 ? 15.614 -0.377 -4.789 1.00 89.88 92 SER A N 1
ATOM 740 C CA . SER A 1 92 ? 16.314 -1.645 -5.019 1.00 89.88 92 SER A CA 1
ATOM 741 C C . SER A 1 92 ? 15.487 -2.657 -5.814 1.00 89.88 92 SER A C 1
ATOM 743 O O . SER A 1 92 ? 16.072 -3.477 -6.505 1.00 89.88 92 SER A O 1
ATOM 745 N N . TYR A 1 93 ? 14.150 -2.584 -5.785 1.00 89.62 93 TYR A N 1
ATOM 746 C CA . TYR A 1 93 ? 13.303 -3.476 -6.581 1.00 89.62 93 TYR A CA 1
ATOM 747 C C . TYR A 1 93 ? 13.226 -3.100 -8.061 1.00 89.62 93 TYR A C 1
ATOM 749 O O . TYR A 1 93 ? 12.922 -3.974 -8.865 1.00 89.62 93 TYR A O 1
ATOM 757 N N . LEU A 1 94 ? 13.521 -1.852 -8.444 1.00 89.38 94 LEU A N 1
ATOM 758 C CA . LEU A 1 94 ? 13.434 -1.417 -9.845 1.00 89.38 94 LEU A CA 1
ATOM 759 C C . LEU A 1 94 ? 14.395 -2.191 -10.749 1.00 89.38 94 LEU A C 1
ATOM 761 O O . LEU A 1 94 ? 14.048 -2.518 -11.880 1.00 89.38 94 LEU A O 1
ATOM 765 N N . GLU A 1 95 ? 15.585 -2.523 -10.245 1.00 84.62 95 GLU A N 1
ATOM 766 C CA . GLU A 1 95 ? 16.572 -3.329 -10.977 1.00 84.62 95 GLU A CA 1
ATOM 767 C C . GLU A 1 95 ? 16.096 -4.773 -11.203 1.00 84.62 95 GLU A C 1
ATOM 769 O O . GLU A 1 95 ? 16.534 -5.435 -12.143 1.00 84.62 95 GLU A O 1
ATOM 774 N N . PHE A 1 96 ? 15.167 -5.254 -10.372 1.00 87.06 96 PHE A N 1
ATOM 775 C CA . PHE A 1 96 ? 14.580 -6.594 -10.434 1.00 87.06 96 PHE A CA 1
ATOM 776 C C . PHE A 1 96 ? 13.112 -6.568 -10.883 1.00 87.06 96 PHE A C 1
ATOM 778 O O . PHE A 1 96 ? 12.388 -7.545 -10.674 1.00 87.06 96 PHE A O 1
ATOM 785 N N . ASP A 1 97 ? 12.644 -5.465 -11.475 1.00 90.06 97 ASP A N 1
ATOM 786 C CA . ASP A 1 97 ? 11.238 -5.328 -11.836 1.00 90.06 97 ASP A CA 1
ATOM 787 C C . ASP A 1 97 ? 10.875 -6.306 -12.955 1.00 90.06 97 ASP A C 1
ATOM 789 O O . ASP A 1 97 ? 11.324 -6.179 -14.093 1.00 90.06 97 ASP A O 1
ATOM 793 N N . THR A 1 98 ? 10.011 -7.269 -12.635 1.00 89.44 98 THR A N 1
ATOM 794 C CA . THR A 1 98 ? 9.576 -8.333 -13.550 1.00 89.44 98 THR A CA 1
ATOM 795 C C . THR A 1 98 ? 9.001 -7.830 -14.876 1.00 89.44 98 THR A C 1
ATOM 797 O O . THR A 1 98 ? 9.105 -8.529 -15.880 1.00 89.44 98 THR A O 1
ATOM 800 N N . VAL A 1 99 ? 8.446 -6.614 -14.924 1.00 91.50 99 VAL A N 1
ATOM 801 C CA . VAL A 1 99 ? 7.914 -6.000 -16.152 1.00 91.50 99 VAL A CA 1
ATOM 802 C C . VAL A 1 99 ? 9.041 -5.692 -17.150 1.00 91.50 99 VAL A C 1
ATOM 804 O O . VAL A 1 99 ? 8.824 -5.680 -18.368 1.00 91.50 99 VAL A O 1
ATOM 807 N N . CYS A 1 100 ? 10.265 -5.501 -16.657 1.00 91.00 100 CYS A N 1
ATOM 808 C CA . CYS A 1 100 ? 11.453 -5.235 -17.462 1.00 91.00 100 CYS A CA 1
ATOM 809 C C . CYS A 1 100 ? 12.183 -6.510 -17.918 1.00 91.00 100 CYS A C 1
ATOM 811 O O . CYS A 1 100 ? 13.046 -6.410 -18.784 1.00 91.00 100 CYS A O 1
ATOM 813 N N . TYR A 1 101 ? 11.836 -7.698 -17.407 1.00 91.06 101 TYR A N 1
ATOM 814 C CA . TYR A 1 101 ? 12.482 -8.964 -17.783 1.00 91.06 101 TYR A CA 1
ATOM 815 C C . TYR A 1 101 ? 11.614 -9.768 -18.746 1.00 91.06 101 TYR A C 1
ATOM 817 O O . TYR A 1 101 ? 10.482 -10.140 -18.430 1.00 91.06 101 TYR A O 1
ATOM 825 N N . ARG A 1 102 ? 12.150 -10.067 -19.929 1.00 90.56 102 ARG A N 1
ATOM 826 C CA . ARG A 1 102 ? 11.438 -10.755 -21.011 1.00 90.56 102 ARG A CA 1
ATOM 827 C C . ARG A 1 102 ? 12.046 -12.108 -21.287 1.00 90.56 102 ARG A C 1
ATOM 829 O O . ARG A 1 102 ? 13.259 -12.268 -21.304 1.00 90.56 102 ARG A O 1
ATOM 836 N N . ASN A 1 103 ? 11.186 -13.080 -21.542 1.00 89.06 103 ASN A N 1
ATOM 837 C CA . ASN A 1 103 ? 11.626 -14.378 -22.006 1.00 89.06 103 ASN A CA 1
ATOM 838 C C . ASN A 1 103 ? 11.505 -14.409 -23.527 1.00 89.06 103 ASN A C 1
ATOM 840 O O . ASN A 1 103 ? 10.424 -14.187 -24.066 1.00 89.06 103 ASN A O 1
ATOM 844 N N . THR A 1 104 ? 12.611 -14.664 -24.218 1.00 85.38 104 THR A N 1
ATOM 845 C CA . THR A 1 104 ? 12.637 -14.720 -25.684 1.00 85.38 104 THR A CA 1
ATOM 846 C C . THR A 1 104 ? 12.046 -16.007 -26.239 1.00 85.38 104 THR A C 1
ATOM 848 O O . THR A 1 104 ? 11.737 -16.051 -27.426 1.00 85.38 104 THR A O 1
ATOM 851 N N . LEU A 1 105 ? 11.876 -17.050 -25.414 1.00 85.50 105 LEU A N 1
ATOM 852 C CA . LEU A 1 105 ? 11.355 -18.340 -25.854 1.00 85.50 105 LEU A CA 1
ATOM 853 C C . LEU A 1 105 ? 10.270 -18.886 -24.908 1.00 85.50 105 LEU A C 1
ATOM 855 O O . LEU A 1 105 ? 10.464 -18.907 -23.691 1.00 85.50 105 LEU A O 1
ATOM 859 N N . PRO A 1 106 ? 9.154 -19.409 -25.452 1.00 90.44 106 PRO A N 1
ATOM 860 C CA . PRO A 1 106 ? 8.786 -19.450 -26.877 1.00 90.44 106 PRO A CA 1
ATOM 861 C C . PRO A 1 106 ? 8.384 -18.067 -27.431 1.00 90.44 106 PRO A C 1
ATOM 863 O O . PRO A 1 106 ? 7.968 -17.197 -26.670 1.00 90.44 106 PRO A O 1
ATOM 866 N N . ASN A 1 107 ? 8.450 -17.876 -28.757 1.00 92.31 107 ASN A N 1
ATOM 867 C CA . ASN A 1 107 ? 8.130 -16.592 -29.410 1.00 92.31 107 ASN A CA 1
ATOM 868 C C . ASN A 1 107 ? 6.736 -16.058 -29.042 1.00 92.31 107 ASN A C 1
ATOM 870 O O . ASN A 1 107 ? 6.576 -14.865 -28.814 1.00 92.31 107 ASN A O 1
ATOM 874 N N . GLU A 1 108 ? 5.745 -16.942 -28.920 1.00 94.12 108 GLU A N 1
ATOM 875 C CA . GLU A 1 108 ? 4.376 -16.575 -28.531 1.00 94.12 108 GLU A CA 1
ATOM 876 C C . GLU A 1 108 ? 4.324 -15.901 -27.149 1.00 94.12 108 GLU A C 1
ATOM 878 O O . GLU A 1 108 ? 3.563 -14.955 -26.938 1.00 94.12 108 GLU A O 1
ATOM 883 N N . LEU A 1 109 ? 5.160 -16.357 -26.206 1.00 92.31 109 LEU A N 1
ATOM 884 C CA . LEU A 1 109 ? 5.270 -15.748 -24.882 1.00 92.31 109 LEU A CA 1
ATOM 885 C C . LEU A 1 109 ? 5.929 -14.372 -24.976 1.00 92.31 109 LEU A C 1
ATOM 887 O O . LEU A 1 109 ? 5.438 -13.432 -24.353 1.00 92.31 109 LEU A O 1
ATOM 891 N N . TYR A 1 110 ? 7.000 -14.248 -25.761 1.00 92.94 110 TYR A N 1
ATOM 892 C CA . TYR A 1 110 ? 7.679 -12.972 -25.971 1.00 92.94 110 TYR A CA 1
ATOM 893 C C . TYR A 1 110 ? 6.722 -11.926 -26.561 1.00 92.94 110 TYR A C 1
ATOM 895 O O . TYR A 1 110 ? 6.581 -10.840 -26.005 1.00 92.94 110 TYR A O 1
ATOM 903 N N . GLU A 1 111 ? 5.983 -12.277 -27.617 1.00 93.88 111 GLU A N 1
ATOM 904 C CA . GLU A 1 111 ? 4.990 -11.396 -28.244 1.00 93.88 111 GLU A CA 1
ATOM 905 C C . GLU A 1 111 ? 3.888 -10.972 -27.264 1.00 93.88 111 GLU A C 1
ATOM 907 O O . GLU A 1 111 ? 3.507 -9.797 -27.219 1.00 93.88 111 GLU A O 1
ATOM 912 N N . LEU A 1 112 ? 3.391 -11.906 -26.443 1.00 94.56 112 LEU A N 1
ATOM 913 C CA . LEU A 1 112 ? 2.395 -11.607 -25.417 1.00 94.56 112 LEU A CA 1
ATOM 914 C C . LEU A 1 112 ? 2.953 -10.662 -24.346 1.00 94.56 112 LEU A C 1
ATOM 916 O O . LEU A 1 112 ? 2.275 -9.705 -23.966 1.00 94.56 112 LEU A O 1
ATOM 920 N N . GLN A 1 113 ? 4.178 -10.911 -23.876 1.00 94.31 113 GLN A N 1
ATOM 921 C CA . GLN A 1 113 ? 4.852 -10.057 -22.902 1.00 94.31 113 GLN A CA 1
ATOM 922 C C . GLN A 1 113 ? 5.040 -8.649 -23.464 1.00 94.31 113 GLN A C 1
ATOM 924 O O . GLN A 1 113 ? 4.594 -7.697 -22.836 1.00 94.31 113 GLN A O 1
ATOM 929 N N . THR A 1 114 ? 5.614 -8.508 -24.660 1.00 93.56 114 THR A N 1
ATOM 930 C CA . THR A 1 114 ? 5.774 -7.225 -25.365 1.00 93.56 114 THR A CA 1
ATOM 931 C C . THR A 1 114 ? 4.446 -6.483 -25.464 1.00 93.56 114 THR A C 1
ATOM 933 O O . THR A 1 114 ? 4.334 -5.343 -25.018 1.00 93.56 114 THR A O 1
ATOM 936 N N . LYS A 1 115 ? 3.391 -7.149 -25.941 1.00 95.75 115 LYS A N 1
ATOM 937 C CA . LYS A 1 115 ? 2.075 -6.524 -26.119 1.00 95.75 115 LYS A CA 1
ATOM 938 C C . LYS A 1 115 ? 1.455 -6.007 -24.815 1.00 95.75 115 LYS A C 1
ATOM 940 O O . LYS A 1 115 ? 0.770 -4.988 -24.847 1.00 95.75 115 LYS A O 1
ATOM 945 N N . GLN A 1 116 ? 1.636 -6.714 -23.699 1.00 95.62 116 GLN A N 1
ATOM 946 C CA . GLN A 1 116 ? 0.980 -6.386 -22.425 1.00 95.62 116 GLN A CA 1
ATOM 947 C C . GLN A 1 116 ? 1.831 -5.497 -21.514 1.00 95.62 116 GLN A C 1
ATOM 949 O O . GLN A 1 116 ? 1.293 -4.655 -20.799 1.00 95.62 116 GLN A O 1
ATOM 954 N N . LEU A 1 117 ? 3.151 -5.680 -21.523 1.00 95.62 117 LEU A N 1
ATOM 955 C CA . LEU A 1 117 ? 4.060 -5.066 -20.558 1.00 95.62 117 LEU A CA 1
ATOM 956 C C . LEU A 1 117 ? 4.757 -3.817 -21.108 1.00 95.62 117 LEU A C 1
ATOM 958 O O . LEU A 1 117 ? 5.037 -2.904 -20.334 1.00 95.62 117 LEU A O 1
ATOM 962 N N . ASP A 1 118 ? 4.996 -3.710 -22.420 1.00 94.38 118 ASP A N 1
ATOM 963 C CA . ASP A 1 118 ? 5.610 -2.505 -23.003 1.00 94.38 118 ASP A CA 1
ATOM 964 C C . ASP A 1 118 ? 4.781 -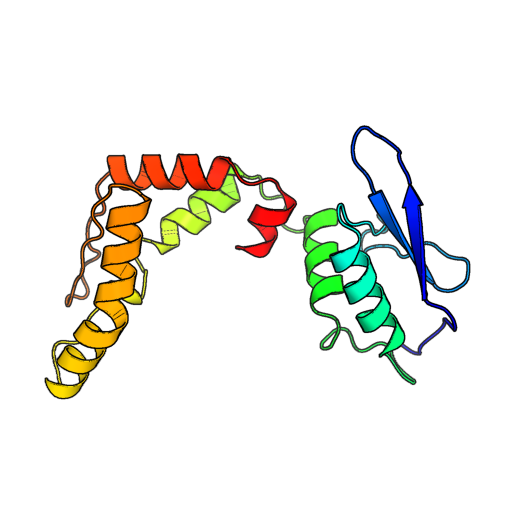1.238 -22.770 1.00 94.38 118 ASP A C 1
ATOM 966 O O . ASP A 1 118 ? 5.380 -0.215 -22.442 1.00 94.38 118 ASP A O 1
ATOM 970 N N . PRO A 1 119 ? 3.431 -1.263 -22.826 1.00 95.88 119 PRO A N 1
ATOM 971 C CA . PRO A 1 119 ? 2.635 -0.094 -22.467 1.00 95.88 119 PRO A CA 1
ATOM 972 C C . PRO A 1 119 ? 2.881 0.391 -21.032 1.00 95.88 119 PRO A C 1
ATOM 974 O O . PRO A 1 119 ? 2.822 1.592 -20.781 1.00 95.88 119 PRO A O 1
ATOM 977 N N . ILE A 1 120 ? 3.182 -0.519 -20.098 1.00 94.81 120 ILE A N 1
ATOM 978 C CA . ILE A 1 120 ? 3.468 -0.182 -18.696 1.00 94.81 120 ILE A CA 1
ATOM 979 C C . ILE A 1 120 ? 4.841 0.490 -18.590 1.00 94.81 120 ILE A C 1
ATOM 981 O O . ILE A 1 120 ? 4.961 1.545 -17.966 1.00 94.81 120 ILE A O 1
ATOM 985 N N . VAL A 1 121 ? 5.861 -0.081 -19.243 1.00 93.56 121 VAL A N 1
ATOM 986 C CA . VAL A 1 121 ? 7.218 0.496 -19.284 1.00 93.56 121 VAL A CA 1
ATOM 987 C C . VAL A 1 121 ? 7.202 1.866 -19.960 1.00 93.56 121 VAL A C 1
ATOM 989 O O . VAL A 1 121 ? 7.793 2.816 -19.449 1.00 93.56 121 VAL A O 1
ATOM 992 N N . GLN A 1 122 ? 6.484 1.989 -21.078 1.00 94.44 122 GLN A N 1
ATOM 993 C CA . GLN A 1 122 ? 6.365 3.234 -21.825 1.00 94.44 122 GLN A CA 1
ATOM 994 C C . GLN A 1 122 ? 5.626 4.301 -21.015 1.00 94.44 122 GLN A C 1
ATOM 996 O O . GLN A 1 122 ? 6.104 5.428 -20.916 1.00 94.44 122 GLN A O 1
ATOM 1001 N N . TRP A 1 123 ? 4.511 3.945 -20.367 1.00 95.50 123 TRP A N 1
ATOM 1002 C CA . TRP A 1 123 ? 3.815 4.850 -19.454 1.00 95.50 123 TRP A CA 1
ATOM 1003 C C . TRP A 1 123 ? 4.755 5.357 -18.360 1.00 95.50 123 TRP A C 1
ATOM 1005 O O . TRP A 1 123 ? 4.813 6.560 -18.117 1.00 95.50 123 TRP A O 1
ATOM 1015 N N . PHE A 1 124 ? 5.526 4.466 -17.737 1.00 94.12 124 PHE A N 1
ATOM 1016 C CA . PHE A 1 124 ? 6.461 4.836 -16.681 1.00 94.12 124 PHE A CA 1
ATOM 1017 C C . PHE A 1 124 ? 7.532 5.813 -17.189 1.00 94.12 124 PHE A C 1
ATOM 1019 O O . PHE A 1 124 ? 7.735 6.876 -16.596 1.00 94.12 124 PHE A O 1
ATOM 1026 N N . ALA A 1 125 ? 8.155 5.493 -18.325 1.00 93.25 125 ALA A N 1
ATOM 1027 C CA . ALA A 1 125 ? 9.128 6.355 -18.990 1.00 93.25 125 ALA A CA 1
ATOM 1028 C C . ALA A 1 125 ? 8.541 7.743 -19.308 1.00 93.25 125 ALA A C 1
ATOM 1030 O O . ALA A 1 125 ? 9.170 8.770 -19.044 1.00 93.25 125 ALA A O 1
ATOM 1031 N N . ASP A 1 126 ? 7.299 7.793 -19.796 1.00 95.00 126 ASP A N 1
ATOM 1032 C CA . ASP A 1 126 ? 6.622 9.034 -20.163 1.00 95.00 126 ASP A CA 1
ATOM 1033 C C . ASP A 1 126 ? 6.199 9.875 -18.954 1.00 95.00 126 ASP A C 1
ATOM 1035 O O . ASP A 1 126 ? 6.296 11.107 -19.018 1.00 95.00 126 ASP A O 1
ATOM 1039 N N . GLN A 1 127 ? 5.739 9.243 -17.869 1.00 94.69 127 GLN A N 1
ATOM 1040 C CA . GLN A 1 127 ? 5.345 9.930 -16.635 1.00 94.69 127 GLN A CA 1
ATOM 1041 C C . GLN A 1 127 ? 6.550 10.537 -15.922 1.00 94.69 127 GLN A C 1
ATOM 1043 O O . GLN A 1 127 ? 6.517 11.704 -15.532 1.00 94.69 127 GLN A O 1
ATOM 1048 N N . PHE A 1 128 ? 7.625 9.762 -15.774 1.00 92.25 128 PHE A N 1
ATOM 1049 C CA . PHE A 1 128 ? 8.802 10.174 -15.010 1.00 92.25 128 PHE A CA 1
ATOM 1050 C C . PHE A 1 128 ? 9.899 10.800 -15.876 1.00 92.25 128 PHE A C 1
ATOM 1052 O O . PHE A 1 128 ? 10.922 11.225 -15.345 1.00 92.25 128 PHE A O 1
ATOM 1059 N N . LYS A 1 129 ? 9.681 10.906 -17.196 1.00 92.81 129 LYS A N 1
ATOM 1060 C CA . LYS A 1 129 ? 10.657 11.425 -18.172 1.00 92.81 129 LYS A CA 1
ATOM 1061 C C . LYS A 1 129 ? 12.013 10.735 -18.032 1.00 92.81 129 LYS A C 1
ATOM 1063 O O . LYS A 1 129 ? 13.060 11.382 -18.021 1.00 92.81 129 LYS A O 1
ATOM 1068 N N . CYS A 1 130 ? 11.969 9.415 -17.907 1.00 91.38 130 CYS A N 1
ATOM 1069 C CA . CYS A 1 130 ? 13.125 8.564 -17.671 1.00 91.38 130 CYS A CA 1
ATOM 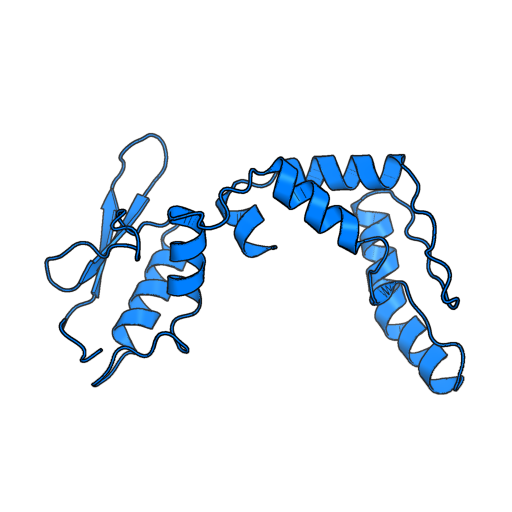1070 C C . CYS A 1 130 ? 13.164 7.400 -18.670 1.00 91.38 130 CYS A C 1
ATOM 1072 O O . CYS A 1 130 ? 12.247 7.227 -19.468 1.00 91.38 130 CYS A O 1
ATOM 1074 N N . SER A 1 131 ? 14.236 6.609 -18.638 1.00 86.12 131 SER A N 1
ATOM 1075 C CA . SER A 1 131 ? 14.371 5.411 -19.469 1.00 86.12 131 SER A CA 1
ATOM 1076 C C . SER A 1 131 ? 14.489 4.190 -18.572 1.00 86.12 131 SER A C 1
ATOM 1078 O O . SER A 1 131 ? 15.378 4.142 -17.723 1.00 86.12 131 SER A O 1
ATOM 1080 N N . MET A 1 132 ? 13.633 3.195 -18.798 1.00 89.94 132 MET A N 1
ATOM 1081 C CA . MET A 1 132 ? 13.707 1.901 -18.124 1.00 89.94 132 MET A CA 1
ATOM 1082 C C . MET A 1 132 ? 14.227 0.837 -19.094 1.00 89.94 132 MET A C 1
ATOM 1084 O O . MET A 1 132 ? 13.614 0.619 -20.141 1.00 89.94 132 MET A O 1
ATOM 1088 N N . PRO A 1 133 ? 15.369 0.200 -18.793 1.00 90.31 133 PRO A N 1
ATOM 1089 C CA . PRO A 1 133 ? 15.927 -0.831 -19.652 1.00 90.31 133 PRO A CA 1
ATOM 1090 C C . PRO A 1 133 ? 15.095 -2.116 -19.566 1.00 90.31 133 PRO A C 1
ATOM 1092 O O . PRO A 1 133 ? 14.851 -2.636 -18.481 1.00 90.31 133 PRO A O 1
ATOM 1095 N N . ILE A 1 134 ? 14.703 -2.649 -20.722 1.00 91.31 134 ILE A N 1
ATOM 1096 C CA . ILE A 1 134 ? 14.115 -3.986 -20.843 1.00 91.31 134 ILE A CA 1
ATOM 1097 C C . ILE A 1 134 ? 15.251 -4.965 -21.151 1.00 91.31 134 ILE A C 1
ATOM 1099 O O . ILE A 1 134 ? 16.053 -4.715 -22.050 1.00 91.31 134 ILE A O 1
ATOM 1103 N N . THR A 1 135 ? 15.320 -6.072 -20.417 1.00 89.50 135 THR A N 1
ATOM 1104 C CA . THR A 1 135 ? 16.335 -7.117 -20.578 1.00 89.50 135 THR A CA 1
ATOM 1105 C C . THR A 1 135 ? 15.687 -8.470 -20.845 1.00 89.50 135 THR A C 1
ATOM 1107 O O . THR A 1 135 ? 14.557 -8.738 -20.440 1.00 89.50 135 THR A O 1
ATOM 1110 N N . ASN A 1 136 ? 16.411 -9.337 -21.535 1.00 86.88 136 ASN A N 1
ATOM 1111 C CA . ASN A 1 136 ? 16.111 -10.755 -21.710 1.00 86.88 136 ASN A CA 1
ATOM 1112 C C . ASN A 1 136 ? 17.219 -11.660 -21.1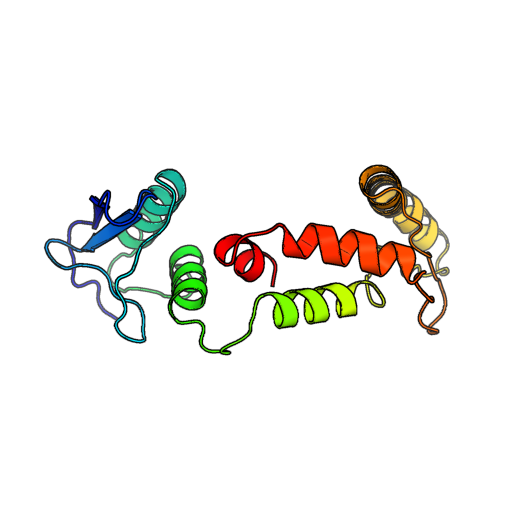49 1.00 86.88 136 ASN A C 1
ATOM 1114 O O . ASN A 1 136 ? 17.143 -12.882 -21.275 1.00 86.88 136 ASN A O 1
ATOM 1118 N N . ASP A 1 137 ? 18.226 -11.056 -20.522 1.00 82.31 137 ASP A N 1
ATOM 1119 C CA . ASP A 1 137 ? 19.368 -11.736 -19.939 1.00 82.31 137 ASP A CA 1
ATOM 1120 C C . ASP A 1 137 ? 19.224 -11.865 -18.421 1.00 82.31 137 ASP A C 1
ATOM 1122 O O . ASP A 1 137 ? 18.483 -11.140 -17.758 1.00 82.31 137 ASP A O 1
ATOM 1126 N N . VAL A 1 138 ? 20.012 -12.775 -17.850 1.00 78.81 138 VAL A N 1
ATOM 1127 C CA . VAL A 1 138 ? 20.156 -12.925 -16.390 1.00 78.81 138 VAL A CA 1
ATOM 1128 C C . VAL A 1 138 ? 20.962 -11.761 -15.785 1.00 78.81 138 VAL A C 1
ATOM 1130 O O . VAL A 1 138 ? 20.979 -11.567 -14.571 1.00 78.81 138 VAL A O 1
ATOM 1133 N N . ILE A 1 139 ? 21.652 -10.985 -16.624 1.00 81.88 139 ILE A N 1
ATOM 1134 C CA . ILE A 1 139 ? 22.462 -9.846 -16.199 1.00 81.88 139 ILE A CA 1
ATOM 1135 C C . ILE A 1 139 ? 21.539 -8.678 -15.851 1.00 81.88 139 ILE A C 1
ATOM 1137 O O . ILE A 1 139 ? 20.682 -8.292 -16.648 1.00 81.88 139 ILE A O 1
ATOM 1141 N N . LEU A 1 140 ? 21.760 -8.098 -14.669 1.00 79.56 140 LEU A N 1
ATOM 1142 C CA . LEU A 1 140 ? 20.987 -6.958 -14.192 1.00 79.56 140 LEU A CA 1
ATOM 1143 C C . LEU A 1 140 ? 21.169 -5.762 -15.132 1.00 79.56 140 LEU A C 1
ATOM 1145 O O . LEU A 1 140 ? 22.309 -5.351 -15.392 1.00 79.56 140 LEU A O 1
ATOM 1149 N N . PRO A 1 141 ? 20.071 -5.183 -15.640 1.00 82.44 141 PRO A N 1
ATOM 1150 C CA . PRO A 1 141 ? 20.158 -4.024 -16.490 1.00 82.44 141 PRO A CA 1
ATOM 1151 C C . PRO A 1 141 ? 20.526 -2.810 -15.636 1.00 82.44 141 PRO A C 1
ATOM 1153 O O . PRO A 1 141 ? 19.941 -2.553 -14.584 1.00 82.44 141 PRO A O 1
ATOM 1156 N N . LYS A 1 142 ? 21.513 -2.041 -16.093 1.00 85.06 142 LYS A N 1
ATOM 1157 C CA . LYS A 1 142 ? 21.940 -0.838 -15.382 1.00 85.06 142 LYS A CA 1
ATOM 1158 C C . LYS A 1 142 ? 20.944 0.292 -15.631 1.00 85.06 142 LYS A C 1
ATOM 1160 O O . LYS A 1 142 ? 20.829 0.776 -16.757 1.00 85.06 142 LYS A O 1
ATOM 1165 N N . ILE A 1 143 ? 20.262 0.730 -14.578 1.00 89.81 143 ILE A N 1
ATOM 1166 C CA . ILE A 1 143 ? 19.404 1.917 -14.613 1.00 89.81 143 ILE A CA 1
ATOM 1167 C C . ILE A 1 143 ? 20.291 3.165 -14.495 1.00 89.81 143 ILE A C 1
ATOM 1169 O O . ILE A 1 143 ? 21.259 3.183 -13.735 1.00 89.81 143 ILE A O 1
ATOM 1173 N N . ASP A 1 144 ? 19.995 4.203 -15.281 1.00 91.19 144 ASP A N 1
ATOM 1174 C CA . ASP A 1 144 ? 20.729 5.471 -15.206 1.00 91.19 144 ASP A CA 1
ATOM 1175 C C . ASP A 1 144 ? 20.505 6.151 -13.848 1.00 91.19 144 ASP A C 1
ATOM 1177 O O . ASP A 1 144 ? 19.370 6.231 -13.371 1.00 91.19 144 ASP A O 1
ATOM 1181 N N . GLU A 1 145 ? 21.563 6.706 -13.254 1.00 91.50 145 GLU A N 1
ATOM 1182 C CA . GLU A 1 145 ? 21.495 7.321 -11.920 1.00 91.50 145 GLU A CA 1
ATOM 1183 C C . GLU A 1 145 ? 20.472 8.464 -11.891 1.00 91.50 145 GLU A C 1
ATOM 1185 O O . GLU A 1 145 ? 19.723 8.614 -10.929 1.00 91.50 145 GLU A O 1
ATOM 1190 N N . LYS A 1 146 ? 20.337 9.208 -12.998 1.00 92.19 146 LYS A N 1
ATOM 1191 C CA . LYS A 1 146 ? 19.323 10.267 -13.127 1.00 92.19 146 LYS A CA 1
ATOM 1192 C C . LYS A 1 146 ? 17.902 9.729 -12.968 1.00 92.19 146 LYS A C 1
ATOM 1194 O O . LYS A 1 146 ? 17.057 10.389 -12.369 1.00 92.19 146 LYS A O 1
ATOM 1199 N N . THR A 1 147 ? 17.631 8.533 -13.490 1.00 91.88 147 THR A N 1
ATOM 1200 C CA . THR A 1 147 ? 16.324 7.875 -13.358 1.00 91.88 147 THR A CA 1
ATOM 1201 C C . THR A 1 147 ? 16.068 7.500 -11.902 1.00 91.88 147 THR A C 1
ATOM 1203 O O . THR A 1 147 ? 15.000 7.807 -11.370 1.00 91.88 147 THR A O 1
ATOM 1206 N N . LEU A 1 148 ? 17.067 6.919 -11.230 1.00 92.50 148 LEU A N 1
ATOM 1207 C CA . LEU A 1 148 ? 16.980 6.576 -9.809 1.00 92.50 148 LEU A CA 1
ATOM 1208 C C . LEU A 1 148 ? 16.746 7.821 -8.944 1.00 92.50 148 LEU A C 1
ATOM 1210 O O . LEU A 1 148 ? 15.906 7.792 -8.048 1.00 92.50 148 LEU A O 1
ATOM 1214 N N . GLU A 1 149 ? 17.421 8.935 -9.228 1.00 93.50 149 GLU A N 1
ATOM 1215 C CA . GLU A 1 149 ? 17.229 10.206 -8.521 1.00 93.50 149 GLU A CA 1
ATOM 1216 C C . GLU A 1 149 ? 15.822 10.791 -8.703 1.00 93.50 149 GLU A C 1
ATOM 1218 O O . GLU A 1 149 ? 15.216 11.238 -7.722 1.00 93.50 149 GLU A O 1
ATOM 1223 N N . ILE A 1 150 ? 15.275 10.767 -9.925 1.00 94.06 150 ILE A N 1
ATOM 1224 C CA . ILE A 1 150 ? 13.905 11.227 -10.205 1.00 94.06 150 ILE A CA 1
ATOM 1225 C C . ILE A 1 150 ? 12.900 10.417 -9.383 1.00 94.06 150 ILE A C 1
ATOM 1227 O O . ILE A 1 150 ? 12.046 10.992 -8.701 1.00 94.06 150 ILE A O 1
ATOM 1231 N N . ILE A 1 151 ? 13.031 9.090 -9.400 1.00 92.88 151 ILE A N 1
ATOM 1232 C CA . ILE A 1 151 ? 12.116 8.198 -8.684 1.00 92.88 151 ILE A CA 1
ATOM 1233 C C . ILE A 1 151 ? 12.293 8.356 -7.172 1.00 92.88 151 ILE A C 1
ATOM 1235 O O . ILE A 1 151 ? 11.306 8.471 -6.451 1.00 92.88 151 ILE A O 1
ATOM 1239 N N . ARG A 1 152 ? 13.533 8.470 -6.680 1.00 94.19 152 ARG A N 1
ATOM 1240 C CA . ARG A 1 152 ? 13.834 8.748 -5.266 1.00 94.19 152 ARG A CA 1
ATOM 1241 C C . ARG A 1 152 ? 13.150 10.022 -4.792 1.00 94.19 152 ARG A C 1
ATOM 1243 O O . ARG A 1 152 ? 12.537 10.039 -3.727 1.00 94.19 152 ARG A O 1
ATOM 1250 N N . LYS A 1 153 ? 13.230 11.091 -5.587 1.00 93.06 153 LYS A N 1
ATOM 1251 C CA . LYS A 1 153 ? 12.579 12.370 -5.288 1.00 93.06 153 LYS A CA 1
ATOM 1252 C C . LYS A 1 153 ? 11.057 12.237 -5.270 1.00 93.06 153 LYS A C 1
ATOM 1254 O O . LYS A 1 153 ? 10.424 12.786 -4.371 1.00 93.06 153 LYS A O 1
ATOM 1259 N N . TYR A 1 154 ? 10.482 11.506 -6.224 1.00 92.94 154 TYR A N 1
ATOM 1260 C CA . TYR A 1 154 ? 9.046 11.238 -6.257 1.00 92.94 154 TYR A CA 1
ATOM 1261 C C . TYR A 1 154 ? 8.594 10.445 -5.026 1.00 92.94 154 TYR A C 1
ATOM 1263 O O . TYR A 1 154 ? 7.675 10.871 -4.332 1.00 92.94 154 TYR A O 1
ATOM 1271 N N . LEU A 1 155 ? 9.291 9.359 -4.680 1.00 92.44 155 LEU A N 1
ATOM 1272 C CA . LEU A 1 155 ? 8.956 8.540 -3.516 1.00 92.44 155 LEU A CA 1
ATOM 1273 C C . LEU A 1 155 ? 9.076 9.322 -2.199 1.00 92.44 155 LEU A C 1
ATOM 1275 O O . LEU A 1 155 ? 8.218 9.211 -1.329 1.00 92.44 155 LEU A O 1
ATOM 1279 N N . ARG A 1 156 ? 10.084 10.191 -2.067 1.00 91.88 156 ARG A N 1
ATOM 1280 C CA . ARG A 1 156 ? 10.234 11.079 -0.901 1.00 91.88 156 ARG A CA 1
ATOM 1281 C C . ARG A 1 156 ? 9.109 12.104 -0.743 1.00 91.88 156 ARG A C 1
ATOM 1283 O O . ARG A 1 156 ? 8.974 12.666 0.339 1.00 91.88 156 ARG A O 1
ATOM 1290 N N . SER A 1 157 ? 8.326 12.371 -1.789 1.00 90.94 157 SER A N 1
ATOM 1291 C CA . SER A 1 157 ? 7.175 13.277 -1.691 1.00 90.94 157 SER A CA 1
ATOM 1292 C C . SER A 1 157 ? 5.979 12.655 -0.961 1.00 90.94 157 SER A C 1
ATOM 1294 O O . SER A 1 157 ? 5.085 13.380 -0.525 1.00 90.94 157 SER A O 1
ATOM 1296 N N . PHE A 1 158 ? 5.964 11.329 -0.787 1.00 88.62 158 PHE A N 1
ATOM 1297 C CA . PHE A 1 158 ? 4.917 10.642 -0.044 1.00 88.62 158 PHE A CA 1
ATOM 1298 C C . PHE A 1 158 ? 5.075 10.822 1.465 1.00 88.62 158 PHE A C 1
ATOM 1300 O O . PHE A 1 158 ? 6.172 10.797 2.024 1.00 88.62 158 PHE A O 1
ATOM 1307 N N . ASN A 1 159 ? 3.938 10.929 2.150 1.00 85.31 159 ASN A N 1
ATOM 1308 C CA . ASN A 1 159 ? 3.906 10.892 3.605 1.00 85.31 159 ASN A CA 1
ATOM 1309 C C . ASN A 1 159 ? 4.158 9.467 4.139 1.00 85.31 159 ASN A C 1
ATOM 1311 O O . ASN A 1 159 ? 4.101 8.471 3.413 1.00 85.31 159 ASN A O 1
ATOM 1315 N N . GLN A 1 160 ? 4.395 9.360 5.448 1.00 81.75 160 GLN A N 1
ATOM 1316 C CA . GLN A 1 160 ? 4.689 8.084 6.107 1.00 81.75 160 GLN A CA 1
ATOM 1317 C C . GLN A 1 160 ? 3.583 7.029 5.918 1.00 81.75 160 GLN A C 1
ATOM 1319 O O . GLN A 1 160 ? 3.885 5.841 5.797 1.00 81.75 160 GLN A O 1
ATOM 1324 N N . TRP A 1 161 ? 2.316 7.454 5.882 1.00 85.88 161 TRP A N 1
ATOM 1325 C CA . TRP A 1 161 ? 1.163 6.576 5.667 1.00 85.88 161 TRP A CA 1
ATOM 1326 C C . TRP A 1 161 ? 1.202 5.921 4.289 1.00 85.88 161 TRP A C 1
ATOM 1328 O O . TRP A 1 161 ? 1.051 4.707 4.176 1.00 85.88 161 TRP A O 1
ATOM 1338 N N . SER A 1 162 ? 1.463 6.718 3.256 1.00 85.00 162 SER A N 1
ATOM 1339 C CA . SER A 1 162 ? 1.523 6.251 1.871 1.00 85.00 162 SER A CA 1
ATOM 1340 C C . SER A 1 162 ? 2.747 5.364 1.642 1.00 85.00 162 SER A C 1
ATOM 1342 O O . SER A 1 162 ? 2.629 4.301 1.043 1.00 85.00 162 SER A O 1
ATOM 1344 N N . MET A 1 163 ? 3.906 5.730 2.201 1.00 84.88 163 MET A N 1
ATOM 1345 C CA . MET A 1 163 ? 5.135 4.935 2.067 1.00 84.88 163 MET A CA 1
ATOM 1346 C C . MET A 1 163 ? 4.998 3.517 2.622 1.00 84.88 163 MET A C 1
ATOM 1348 O O . MET A 1 163 ? 5.480 2.566 2.016 1.00 84.88 163 MET A O 1
ATOM 1352 N N . LYS A 1 164 ? 4.309 3.362 3.753 1.00 82.56 164 LYS A N 1
ATOM 1353 C CA . LYS A 1 164 ? 4.064 2.049 4.360 1.00 82.56 164 LYS A CA 1
ATOM 1354 C C . LYS A 1 164 ? 2.936 1.254 3.709 1.00 82.56 164 LYS A C 1
ATOM 1356 O O . LYS A 1 164 ? 2.811 0.073 3.993 1.00 82.56 164 LYS A O 1
ATOM 1361 N N . ALA A 1 165 ? 2.098 1.896 2.900 1.00 81.75 165 ALA A N 1
ATOM 1362 C CA . ALA A 1 165 ? 1.110 1.197 2.088 1.00 81.75 165 ALA A CA 1
ATOM 1363 C C . ALA A 1 165 ? 1.733 0.606 0.813 1.00 81.75 165 ALA A C 1
ATOM 1365 O O . ALA A 1 165 ? 1.228 -0.385 0.298 1.00 81.75 165 ALA A O 1
ATOM 1366 N N . ILE A 1 166 ? 2.803 1.227 0.303 1.00 79.00 166 ILE A N 1
ATOM 1367 C CA . ILE A 1 166 ? 3.517 0.796 -0.909 1.00 79.00 166 ILE A CA 1
ATOM 1368 C C . ILE A 1 166 ? 4.532 -0.323 -0.607 1.00 79.00 166 ILE A C 1
ATOM 1370 O O . ILE A 1 166 ? 4.790 -1.153 -1.476 1.00 79.00 166 ILE A O 1
ATOM 1374 N N . HIS A 1 167 ? 5.127 -0.323 0.592 1.00 75.00 167 HIS A N 1
ATOM 1375 C CA . HIS A 1 167 ? 6.131 -1.301 1.036 1.00 75.00 167 HIS A CA 1
ATOM 1376 C C . HIS A 1 167 ? 5.534 -2.648 1.453 1.00 75.00 167 HIS A C 1
ATOM 1378 O O . HIS A 1 167 ? 6.148 -3.675 1.080 1.00 75.00 167 HIS A O 1
#

pLDDT: mean 90.68, std 5.79, range [58.62, 96.31]

InterPro domains:
  IPR011419 ATP12, ATP synthase F1-assembly protein [PF07542] (2-124)
  IPR011419 ATP12, ATP synthase F1-assembly protein [PTHR21013] (2-166)
  IPR023335 ATP12 orthogonal Bundle domain superfamily [G3DSA:1.10.3580.10] (65-167)
  IPR042272 ATP12, ATP synthase F1-assembly protein, N-terminal [G3DSA:3.30.2180.10] (1-63)

Organism: Euroglyphus maynei (NCBI:txid6958)

Sequence (167 aa):
IKRFYKNVNIVKNDCDDEPRFEIILDKRKLKTPKGNIFFVQNEPLASMIVAEWDSQKDKIIPTNMHLTSLVNTVIDNPSGLTIDSYVDKLISYLEFDTVCYRNTLPNELYELQTKQLDPIVQWFADQFKCSMPITNDVILPKIDEKTLEIIRKYLRSFNQWSMKAIH